Protein AF-A0A0F0HGT9-F1 (afdb_monomer_lite)

Secondary structure (DSSP, 8-state):
-HHHHHHHHHHHHTHHHH-------SPPPPPSS-SS--HHHHHHHHHHHHHHHHHHHHHHS--S-------PPPP----PPPPPP--------------------

pLDDT: mean 76.99, std 17.68, range [42.53, 98.56]

Foldseek 3Di:
DVVVVVVQVVCCVCCVVVVDHDDDPDDDDDPPDDPDDDPVVVVVVVVVVVVVVVVVVVVPPDDPDPPPPPDDDDDDDDDDDDDDDDDDDDDDDDDPDDDDDDDDD

Sequence (105 aa):
DAVAKSLVAFANTSSKETGVRLVPLAAAAEPEGPSSPSVQLDTAVGAAAGVLVGALGMMTRRRPGTTVTAGAPVPPGPRTDPDPAPESAPAARSSEEPRKAGVRA

Structure (mmCIF, N/CA/C/O backbone):
data_AF-A0A0F0HGT9-F1
#
_entry.id   AF-A0A0F0HGT9-F1
#
loop_
_atom_site.group_PDB
_atom_site.id
_atom_site.type_symbol
_atom_site.label_atom_id
_atom_site.label_alt_id
_atom_site.label_comp_id
_atom_site.label_asym_id
_atom_site.label_entity_id
_atom_site.label_seq_id
_atom_site.pdbx_PDB_ins_code
_atom_site.Cartn_x
_atom_site.Cartn_y
_atom_site.Cartn_z
_atom_site.occupancy
_atom_site.B_iso_or_equiv
_atom_site.auth_seq_id
_atom_site.auth_comp_id
_atom_site.auth_asym_id
_atom_site.auth_atom_id
_atom_site.pdbx_PDB_model_num
ATOM 1 N N . ASP A 1 1 ? -10.611 -3.022 12.347 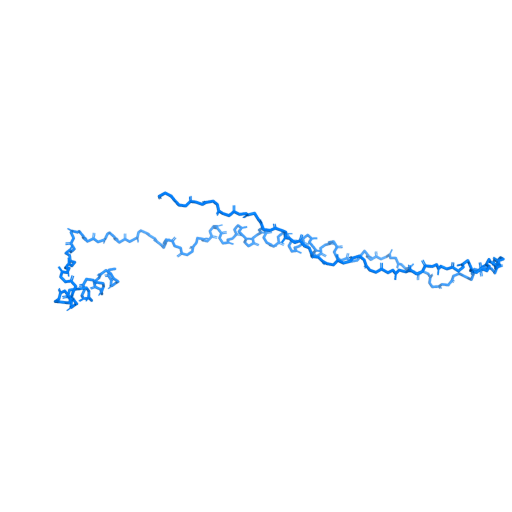1.00 76.12 1 ASP A N 1
ATOM 2 C CA . ASP A 1 1 ? -11.334 -2.742 13.610 1.00 76.12 1 ASP A CA 1
ATOM 3 C C . ASP A 1 1 ? -10.452 -2.692 14.875 1.00 76.12 1 ASP A C 1
ATOM 5 O O . ASP A 1 1 ? -10.713 -1.892 15.764 1.00 76.12 1 ASP A O 1
ATOM 9 N N . ALA A 1 2 ? -9.368 -3.475 14.978 1.00 84.81 2 ALA A N 1
ATOM 10 C CA . ALA A 1 2 ? -8.497 -3.459 16.168 1.00 84.81 2 ALA A CA 1
ATOM 11 C C . ALA A 1 2 ? -7.951 -2.061 16.543 1.00 84.81 2 ALA A C 1
ATOM 13 O O . ALA A 1 2 ? -7.951 -1.702 17.717 1.00 84.81 2 ALA A O 1
ATOM 14 N N . VAL A 1 3 ? -7.550 -1.258 15.549 1.00 88.31 3 VAL A N 1
ATOM 15 C CA . VAL A 1 3 ? -7.050 0.115 15.759 1.00 88.31 3 VAL A CA 1
ATOM 16 C C . VAL A 1 3 ? -8.140 1.046 16.299 1.00 88.31 3 VAL A C 1
ATOM 18 O O . VAL A 1 3 ? -7.901 1.813 17.224 1.00 88.31 3 VAL A O 1
ATOM 21 N N . ALA A 1 4 ? -9.362 0.969 15.765 1.00 89.44 4 ALA A N 1
ATOM 22 C CA . ALA A 1 4 ? -10.469 1.787 16.258 1.00 89.44 4 ALA A CA 1
ATOM 23 C C . ALA A 1 4 ? -10.791 1.442 17.722 1.00 89.44 4 ALA A C 1
ATOM 25 O O . ALA A 1 4 ? -10.924 2.330 18.563 1.00 89.44 4 ALA A O 1
ATOM 26 N N . LYS A 1 5 ? -10.828 0.145 18.050 1.00 89.69 5 LYS A N 1
ATOM 27 C CA . LYS A 1 5 ? -11.043 -0.349 19.417 1.00 89.69 5 LYS A CA 1
ATOM 28 C C . LYS A 1 5 ? -9.940 0.082 20.384 1.00 89.69 5 LYS A C 1
ATOM 30 O O . LYS A 1 5 ? -10.255 0.484 21.502 1.00 89.69 5 LYS A O 1
ATOM 35 N N . SER A 1 6 ? -8.672 0.030 19.971 1.00 93.25 6 SER A N 1
ATOM 36 C CA . SER A 1 6 ? -7.557 0.445 20.828 1.00 93.25 6 SER A CA 1
ATOM 37 C C . SER A 1 6 ? -7.575 1.948 21.107 1.00 93.25 6 SER A C 1
ATOM 39 O O . SER A 1 6 ? -7.368 2.346 22.252 1.00 93.25 6 SER A O 1
ATOM 41 N N . LEU A 1 7 ? -7.911 2.778 20.113 1.00 93.06 7 LEU A N 1
ATOM 42 C CA . LEU A 1 7 ? -8.065 4.225 20.296 1.00 93.06 7 LEU A CA 1
ATOM 43 C C . LEU A 1 7 ? -9.207 4.565 21.260 1.00 93.06 7 LEU A C 1
ATOM 45 O O . LEU A 1 7 ? -9.025 5.372 22.170 1.00 93.06 7 LEU A O 1
ATOM 49 N N . VAL A 1 8 ? -10.367 3.917 21.107 1.00 93.69 8 VAL A N 1
ATOM 50 C CA . VAL A 1 8 ? -11.513 4.105 22.012 1.00 93.69 8 VAL A CA 1
ATOM 51 C C . VAL A 1 8 ? -11.162 3.679 23.440 1.00 93.69 8 VAL A C 1
ATOM 53 O O . VAL A 1 8 ? -11.463 4.407 24.386 1.00 93.69 8 VAL A O 1
ATOM 56 N N . ALA A 1 9 ? -10.496 2.535 23.616 1.00 94.88 9 ALA A N 1
ATOM 57 C CA . ALA A 1 9 ? -10.081 2.048 24.931 1.00 94.88 9 ALA A CA 1
ATOM 58 C C . ALA A 1 9 ? -9.058 2.978 25.604 1.00 94.88 9 ALA A C 1
ATOM 60 O O . ALA A 1 9 ? -9.193 3.296 26.789 1.00 94.88 9 ALA A O 1
ATOM 61 N N . PHE A 1 10 ? -8.068 3.450 24.842 1.00 94.38 10 PHE A N 1
ATOM 62 C CA . PHE A 1 10 ? -7.048 4.372 25.330 1.00 94.38 10 PHE A CA 1
ATOM 63 C C . PHE A 1 10 ? -7.661 5.710 25.759 1.00 94.38 10 PHE A C 1
ATOM 65 O O . PHE A 1 10 ? -7.496 6.129 26.905 1.00 94.38 10 PHE A O 1
ATOM 72 N N . ALA A 1 11 ? -8.444 6.343 24.881 1.00 93.75 11 ALA A N 1
ATOM 73 C CA . ALA A 1 11 ? -9.061 7.632 25.174 1.00 93.75 11 ALA A CA 1
ATOM 74 C C . ALA A 1 11 ? -10.017 7.553 26.373 1.00 93.75 11 ALA A C 1
ATOM 76 O O . ALA A 1 11 ? -10.007 8.419 27.244 1.00 93.75 11 ALA A O 1
ATOM 77 N N . ASN A 1 12 ? -10.805 6.479 26.472 1.00 94.94 12 ASN A N 1
ATOM 78 C CA . ASN A 1 12 ? -11.750 6.323 27.574 1.00 94.94 12 ASN A CA 1
ATOM 79 C C . ASN A 1 12 ? -11.055 6.022 28.910 1.00 94.94 12 ASN A C 1
ATOM 81 O O . ASN A 1 12 ? -11.578 6.415 29.953 1.00 94.94 12 ASN A O 1
ATOM 85 N N . THR A 1 13 ? -9.867 5.410 28.894 1.00 96.88 13 THR A N 1
ATOM 86 C CA . THR A 1 13 ? -9.024 5.253 30.092 1.00 96.88 13 THR A CA 1
ATOM 87 C C . THR A 1 13 ? -8.524 6.607 30.612 1.00 96.88 13 THR A C 1
ATOM 89 O O . THR A 1 13 ? -8.612 6.859 31.811 1.00 96.88 13 THR A O 1
ATOM 92 N N . SER A 1 14 ? -8.098 7.512 29.721 1.00 94.38 14 SER A N 1
ATOM 93 C CA . SER A 1 14 ? -7.613 8.865 30.075 1.00 94.38 14 SER A CA 1
ATOM 94 C C . SER A 1 14 ? -8.735 9.919 30.195 1.00 94.38 14 SER A C 1
ATOM 96 O O . SER A 1 14 ? -8.499 11.111 30.405 1.00 94.38 14 SER A O 1
ATOM 98 N N . SER A 1 15 ? -10.003 9.507 30.117 1.00 94.06 15 SER A N 1
ATOM 99 C CA . SER A 1 15 ? -11.149 10.430 30.180 1.00 94.06 15 SER A CA 1
ATOM 100 C C . SER A 1 15 ? -11.244 11.217 31.496 1.00 94.06 15 SER A C 1
ATOM 102 O O . SER A 1 15 ? -11.789 12.318 31.511 1.00 94.06 15 SER A O 1
ATOM 104 N N . LYS A 1 16 ? -10.673 10.698 32.593 1.00 94.88 16 LYS A N 1
ATOM 105 C CA . LYS A 1 16 ? -10.615 11.392 33.893 1.00 94.88 16 LYS A CA 1
ATOM 106 C C . LYS A 1 16 ? -9.668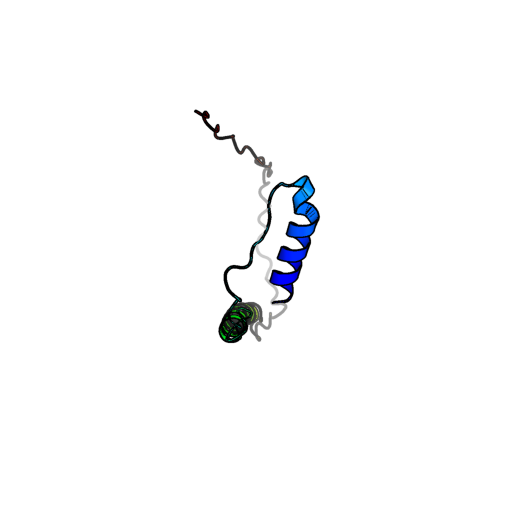 12.593 33.894 1.00 94.88 16 LYS A C 1
ATOM 108 O O . LYS A 1 16 ? -9.903 13.543 34.629 1.00 94.88 16 LYS A O 1
ATOM 113 N N . GLU A 1 17 ? -8.608 12.530 33.096 1.00 95.12 17 GLU A N 1
ATOM 114 C CA . GLU A 1 17 ? -7.582 13.574 32.997 1.00 95.12 17 GLU A CA 1
ATOM 115 C C . GLU A 1 17 ? -7.946 14.593 31.915 1.00 95.12 17 GLU A C 1
ATOM 117 O O . GLU A 1 17 ? -7.713 15.787 32.074 1.00 95.12 17 GLU A O 1
ATOM 122 N N . THR A 1 18 ? -8.539 14.121 30.815 1.00 94.19 18 THR A N 1
ATOM 123 C CA . THR A 1 18 ? -8.837 14.941 29.630 1.00 94.19 18 THR A CA 1
ATOM 124 C C . THR A 1 18 ? -10.255 15.508 29.605 1.00 94.19 18 THR A C 1
ATOM 126 O O . THR A 1 18 ? -10.511 16.469 28.886 1.00 94.19 18 THR A O 1
ATOM 129 N N . GLY A 1 19 ? -11.200 14.913 30.341 1.00 94.12 19 GLY A N 1
ATOM 130 C CA . GLY A 1 19 ? -12.620 15.273 30.285 1.00 94.12 19 GLY A CA 1
ATOM 131 C C . GLY A 1 19 ? -13.329 14.871 28.983 1.00 94.12 19 GLY A C 1
ATOM 132 O O . GLY A 1 19 ? -14.484 15.242 28.784 1.00 94.12 19 GLY A O 1
ATOM 133 N N . VAL A 1 20 ? -12.671 14.115 28.095 1.00 93.94 20 VAL A N 1
ATOM 134 C CA . VAL A 1 20 ? -13.203 13.713 26.781 1.00 93.94 20 VAL A CA 1
ATOM 135 C C . VAL A 1 20 ? -13.432 12.201 26.731 1.00 93.94 20 VAL A C 1
ATOM 137 O O . VAL A 1 20 ? -12.672 11.422 27.303 1.00 93.94 20 VAL A O 1
ATOM 140 N N . ARG A 1 21 ? -14.486 11.766 26.026 1.00 93.06 21 ARG A N 1
ATOM 141 C CA . ARG A 1 21 ? -14.840 10.350 25.853 1.00 93.06 21 ARG A CA 1
ATOM 142 C C . ARG A 1 21 ? -15.134 10.042 24.387 1.00 93.06 21 ARG A C 1
ATOM 144 O O . ARG A 1 21 ? -15.858 10.790 23.735 1.00 93.06 21 ARG A O 1
ATOM 151 N N . LEU A 1 22 ? -14.607 8.930 23.878 1.00 92.94 22 LEU A N 1
ATOM 152 C CA . LEU A 1 22 ? -14.904 8.448 22.531 1.00 92.94 22 LEU A CA 1
ATOM 153 C C . LEU A 1 22 ? -16.100 7.495 22.568 1.00 92.94 22 LEU A C 1
ATOM 155 O O . LEU A 1 22 ? -16.102 6.504 23.307 1.00 92.94 22 LEU A O 1
ATOM 159 N N . VAL A 1 23 ? -17.106 7.799 21.748 1.00 91.62 23 VAL A N 1
ATOM 160 C CA . VAL A 1 23 ? -18.310 6.984 21.557 1.00 91.62 23 VAL A CA 1
ATOM 161 C C . VAL A 1 23 ? -18.358 6.540 20.092 1.00 91.62 23 VAL A C 1
ATOM 163 O O . VAL A 1 23 ? -18.479 7.396 19.215 1.00 91.62 23 VAL A O 1
ATOM 166 N N . PRO A 1 24 ? -18.236 5.234 19.793 1.00 86.75 24 PRO A N 1
ATOM 167 C CA . PRO A 1 24 ? -18.381 4.745 18.428 1.00 86.75 24 PRO A CA 1
ATOM 168 C C . PRO A 1 24 ? -19.837 4.905 17.976 1.00 86.75 24 PRO A C 1
ATOM 170 O O . PRO A 1 24 ? -20.747 4.392 18.622 1.00 86.75 24 PRO A O 1
ATOM 173 N N . LEU A 1 25 ? -20.049 5.632 16.876 1.00 87.00 25 LEU A N 1
ATOM 174 C CA . LEU A 1 25 ? -21.384 5.885 16.318 1.00 87.00 25 LEU A CA 1
ATOM 175 C C . LEU A 1 25 ? -21.825 4.784 15.349 1.00 87.00 25 LEU A C 1
ATOM 177 O O . LEU A 1 25 ? -22.981 4.378 15.351 1.00 87.00 25 LEU A O 1
ATOM 181 N N . ALA A 1 26 ? -20.894 4.295 14.533 1.00 84.25 26 ALA A N 1
ATOM 182 C CA . ALA A 1 26 ? -21.124 3.230 13.572 1.00 84.25 26 ALA A CA 1
ATOM 183 C C . ALA A 1 26 ? -19.874 2.356 13.465 1.00 84.25 26 ALA A C 1
ATOM 185 O O . ALA A 1 26 ? -18.750 2.832 13.652 1.00 84.25 26 ALA A O 1
ATOM 186 N N . ALA A 1 27 ? -20.077 1.075 13.163 1.00 80.81 27 ALA A N 1
ATOM 187 C CA . ALA A 1 27 ? -18.975 0.186 12.834 1.00 80.81 27 ALA A CA 1
ATOM 188 C C . ALA A 1 27 ? -18.335 0.637 11.515 1.00 80.81 27 ALA A C 1
ATOM 190 O O . ALA A 1 27 ? -19.037 0.992 10.566 1.00 80.81 27 ALA A O 1
ATOM 191 N N . ALA A 1 28 ? -17.004 0.623 11.460 1.00 78.69 28 ALA A N 1
ATOM 192 C CA . ALA A 1 28 ? -16.302 0.837 10.205 1.00 78.69 28 ALA A CA 1
ATOM 193 C C . ALA A 1 28 ? -16.629 -0.323 9.255 1.00 78.69 28 ALA A C 1
ATOM 195 O O . ALA A 1 28 ? -16.512 -1.485 9.651 1.00 78.69 28 ALA A O 1
ATOM 196 N N . ALA A 1 29 ? -17.032 -0.001 8.025 1.00 83.62 29 ALA A N 1
ATOM 197 C CA . ALA A 1 29 ? -17.175 -1.002 6.978 1.00 83.62 29 ALA A CA 1
ATOM 198 C C . ALA A 1 29 ? -15.827 -1.692 6.735 1.00 83.62 29 ALA A C 1
ATOM 200 O O . ALA A 1 29 ? -14.763 -1.076 6.875 1.00 83.62 29 ALA A O 1
ATOM 201 N N . GLU A 1 30 ? -15.877 -2.977 6.402 1.00 81.44 30 GLU A N 1
ATOM 202 C CA . GLU A 1 30 ? -14.672 -3.712 6.050 1.00 81.44 30 GLU A CA 1
ATOM 203 C C . GLU A 1 30 ? -14.127 -3.162 4.721 1.00 81.44 30 GLU A C 1
ATOM 205 O O . GLU A 1 30 ? -14.911 -2.873 3.814 1.00 81.44 30 GLU A O 1
ATOM 210 N N . PRO A 1 31 ? -12.811 -2.914 4.604 1.00 79.69 31 PRO A N 1
ATOM 211 C CA . PRO A 1 31 ? -12.261 -2.395 3.366 1.00 79.69 31 PRO A CA 1
ATOM 212 C C . PRO A 1 31 ? -12.367 -3.466 2.277 1.00 79.69 31 PRO A C 1
ATOM 214 O O . PRO A 1 31 ? -11.818 -4.554 2.417 1.00 79.69 31 PRO A O 1
ATOM 217 N N . GLU A 1 32 ? -13.016 -3.120 1.167 1.00 84.50 32 GLU A N 1
ATOM 218 C CA . GLU A 1 32 ? -13.174 -3.982 -0.020 1.00 84.50 32 GLU A CA 1
ATOM 219 C C . GLU A 1 32 ? -11.829 -4.397 -0.653 1.00 84.50 32 GLU A C 1
ATOM 221 O O . GLU A 1 32 ? -11.746 -5.327 -1.451 1.00 84.50 32 GLU A O 1
ATOM 226 N N . GLY A 1 33 ? -10.746 -3.707 -0.296 1.00 83.19 33 GLY A N 1
ATOM 227 C CA . GLY A 1 33 ? -9.397 -4.041 -0.710 1.00 83.19 33 GLY A CA 1
ATOM 228 C C . GLY A 1 33 ? -8.350 -3.191 0.006 1.00 83.19 33 GLY A C 1
ATOM 229 O O . GLY A 1 33 ? -8.683 -2.251 0.736 1.00 83.19 33 GLY A O 1
ATOM 230 N N . PRO A 1 34 ? -7.063 -3.504 -0.192 1.00 80.19 34 PRO A N 1
ATOM 231 C CA . PRO A 1 34 ? -5.983 -2.702 0.355 1.00 80.19 34 PRO A CA 1
ATOM 232 C C . PRO A 1 34 ? -6.045 -1.279 -0.208 1.00 80.19 34 PRO A C 1
ATOM 234 O O . PRO A 1 34 ? -6.074 -1.071 -1.418 1.00 80.19 34 PRO A O 1
ATOM 237 N N . SER A 1 35 ? -6.022 -0.280 0.675 1.00 83.50 35 SER A N 1
ATOM 238 C CA . SER A 1 35 ? -5.915 1.128 0.270 1.00 83.50 35 SER A CA 1
ATOM 239 C C . SER A 1 35 ? -4.526 1.481 -0.286 1.00 83.50 35 SER A C 1
ATOM 241 O O . SER A 1 35 ? -4.360 2.539 -0.888 1.00 83.50 35 SER A O 1
ATOM 243 N N . SER A 1 36 ? -3.533 0.608 -0.084 1.00 82.19 36 SER A N 1
ATOM 244 C CA . SER A 1 36 ? -2.168 0.697 -0.613 1.00 82.19 36 SER A CA 1
ATOM 245 C C . SER A 1 36 ? -1.387 -0.606 -0.347 1.00 82.19 36 SER A C 1
ATOM 247 O O . SER A 1 36 ? -1.766 -1.359 0.557 1.00 82.19 36 SER A O 1
ATOM 249 N N . PRO A 1 37 ? -0.275 -0.868 -1.065 1.00 79.44 37 PRO A N 1
ATOM 250 C CA . PRO A 1 37 ? 0.179 -0.224 -2.305 1.00 79.44 37 PRO A CA 1
ATOM 251 C C . PRO A 1 37 ? -0.595 -0.717 -3.547 1.00 79.44 37 PRO A C 1
ATOM 253 O O . PRO A 1 37 ? -1.255 -1.754 -3.511 1.00 79.44 37 PRO A O 1
ATOM 256 N N . SER A 1 38 ? -0.555 0.052 -4.644 1.00 88.62 38 SER A N 1
ATOM 257 C CA . SER A 1 38 ? -1.258 -0.281 -5.894 1.00 88.62 38 SER A CA 1
ATOM 258 C C . SER A 1 38 ? -0.290 -0.854 -6.919 1.00 88.62 38 SER A C 1
ATOM 260 O O . SER A 1 38 ? 0.554 -0.133 -7.448 1.00 88.62 38 SER A O 1
ATOM 262 N N . VAL A 1 39 ? -0.486 -2.126 -7.276 1.00 91.75 39 VAL A N 1
ATOM 263 C CA . VAL A 1 39 ? 0.351 -2.850 -8.251 1.00 91.75 39 VAL A CA 1
ATOM 264 C C . VAL A 1 39 ? 0.469 -2.092 -9.577 1.00 91.75 39 VAL A C 1
ATOM 266 O O . VAL A 1 39 ? 1.538 -2.054 -10.181 1.00 91.75 39 VAL A O 1
ATOM 269 N N . GLN A 1 40 ? -0.609 -1.450 -10.032 1.00 92.69 40 GLN A N 1
ATOM 270 C CA . GLN A 1 40 ? -0.590 -0.671 -11.273 1.00 92.69 40 GLN A CA 1
ATOM 271 C C . GLN A 1 40 ? 0.292 0.580 -11.159 1.00 92.69 40 GLN A C 1
ATOM 273 O O . GLN A 1 40 ? 1.030 0.896 -12.089 1.00 92.69 40 GLN A O 1
ATOM 278 N N . LEU A 1 41 ? 0.248 1.278 -10.021 1.00 92.88 41 LEU A N 1
ATOM 279 C CA . LEU A 1 41 ? 1.091 2.455 -9.802 1.00 92.88 41 LEU A CA 1
ATOM 280 C C . LEU A 1 41 ? 2.557 2.056 -9.631 1.00 92.88 41 LEU A C 1
ATOM 282 O O . LEU A 1 41 ? 3.426 2.653 -10.263 1.00 92.88 41 LEU A O 1
ATOM 286 N N . ASP A 1 42 ? 2.829 1.015 -8.848 1.00 94.50 42 ASP A N 1
ATOM 287 C CA . ASP A 1 42 ? 4.192 0.547 -8.591 1.00 94.50 42 ASP A CA 1
ATOM 288 C C . ASP A 1 42 ? 4.875 0.084 -9.884 1.00 94.50 42 ASP A C 1
ATOM 290 O O . ASP A 1 42 ? 6.032 0.417 -10.148 1.00 94.50 42 ASP A O 1
ATOM 294 N N . THR A 1 43 ? 4.140 -0.633 -10.739 1.00 96.75 43 THR A N 1
ATOM 295 C CA . THR A 1 43 ? 4.645 -1.076 -12.047 1.00 96.75 43 THR A CA 1
ATOM 296 C C . THR A 1 43 ? 4.863 0.086 -13.008 1.00 96.75 43 THR A C 1
ATOM 298 O O . THR A 1 43 ? 5.895 0.118 -13.677 1.00 96.75 43 THR A O 1
ATOM 301 N N . ALA A 1 44 ? 3.957 1.068 -13.056 1.00 96.62 44 ALA A N 1
ATOM 302 C CA . ALA A 1 44 ? 4.129 2.258 -13.889 1.00 96.62 44 ALA A CA 1
ATOM 303 C C . ALA A 1 44 ? 5.369 3.070 -13.479 1.00 96.62 44 ALA A C 1
ATOM 305 O O . ALA A 1 44 ? 6.171 3.456 -14.333 1.00 96.62 44 ALA A O 1
ATOM 306 N N . VAL A 1 45 ? 5.570 3.280 -12.173 1.00 97.19 45 VAL A N 1
ATOM 307 C CA . VAL A 1 45 ?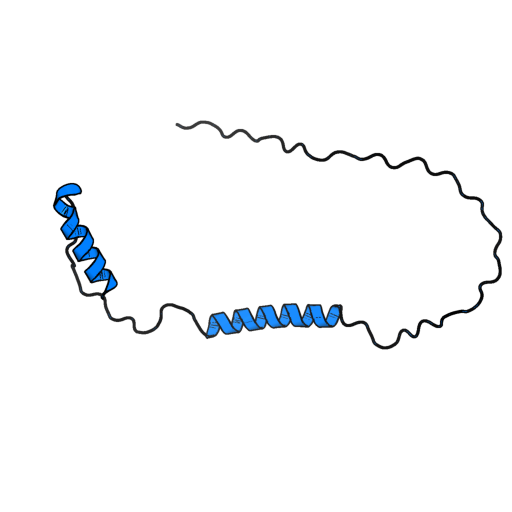 6.744 3.985 -11.637 1.00 97.19 45 VAL A CA 1
ATOM 308 C C . VAL A 1 45 ? 8.023 3.199 -11.917 1.00 97.19 45 VAL A C 1
ATOM 310 O O . VAL A 1 45 ? 8.999 3.767 -12.408 1.00 97.19 45 VAL A O 1
ATOM 313 N N . GLY A 1 46 ? 8.011 1.887 -11.672 1.00 97.31 46 GLY A N 1
ATOM 314 C CA . GLY A 1 46 ? 9.141 1.009 -11.967 1.00 97.31 46 GLY A CA 1
ATOM 315 C C . GLY A 1 46 ? 9.518 1.015 -13.450 1.00 97.31 46 GLY A C 1
ATOM 316 O O . GLY A 1 46 ? 10.697 1.122 -13.783 1.00 97.31 46 GLY A O 1
ATOM 317 N N . ALA A 1 47 ? 8.532 0.976 -14.349 1.00 98.25 47 ALA A N 1
ATOM 318 C CA . ALA A 1 47 ? 8.756 1.045 -15.790 1.00 98.25 47 ALA A CA 1
ATOM 319 C C . ALA A 1 47 ? 9.368 2.389 -16.209 1.00 98.25 47 ALA A C 1
ATOM 321 O O . ALA A 1 47 ? 10.359 2.408 -16.938 1.00 98.25 47 ALA A O 1
ATOM 322 N N . ALA A 1 48 ? 8.828 3.509 -15.717 1.00 97.31 48 ALA A N 1
ATOM 323 C CA . ALA A 1 48 ? 9.361 4.839 -16.008 1.00 97.31 48 ALA A CA 1
ATOM 324 C C . ALA A 1 48 ? 10.812 4.994 -15.518 1.00 97.31 48 ALA A C 1
ATOM 326 O O . ALA A 1 48 ? 11.681 5.443 -16.270 1.00 97.31 48 ALA A O 1
ATOM 327 N N . ALA A 1 49 ? 11.094 4.554 -14.287 1.00 98.56 49 ALA A N 1
ATOM 328 C CA . ALA A 1 49 ? 12.446 4.535 -13.736 1.00 98.56 49 ALA A CA 1
ATOM 329 C C . ALA A 1 49 ? 13.381 3.630 -14.558 1.00 98.56 49 ALA A C 1
ATOM 331 O O . ALA A 1 49 ? 14.506 4.018 -14.871 1.00 98.56 49 ALA A O 1
ATOM 332 N N . GLY A 1 50 ? 12.903 2.454 -14.970 1.00 98.25 50 GLY A N 1
ATOM 333 C CA . GLY A 1 50 ? 13.647 1.517 -15.808 1.00 98.25 50 GLY A CA 1
ATOM 334 C C . GLY A 1 50 ? 14.004 2.091 -17.179 1.00 98.25 50 GLY A C 1
ATOM 335 O O . GLY A 1 50 ? 15.147 1.959 -17.610 1.00 98.25 50 GLY A O 1
ATOM 336 N N . VAL A 1 51 ? 13.072 2.779 -17.847 1.00 98.25 51 VAL A N 1
ATOM 337 C CA . VAL A 1 51 ? 13.333 3.456 -19.130 1.00 98.25 51 VAL A CA 1
ATOM 338 C C . VAL A 1 51 ? 14.387 4.545 -18.965 1.00 98.25 51 VAL A C 1
ATOM 340 O O . VAL A 1 51 ? 15.310 4.616 -19.774 1.00 98.25 51 VAL A O 1
ATOM 343 N N . LEU A 1 52 ? 14.293 5.358 -17.910 1.00 97.94 52 LEU A N 1
ATOM 344 C CA . LEU A 1 52 ? 15.273 6.409 -17.637 1.00 97.94 52 LEU A CA 1
ATOM 345 C C . LEU A 1 52 ? 16.679 5.828 -17.429 1.00 97.94 52 LEU A C 1
ATOM 347 O O . LEU A 1 52 ? 17.635 6.262 -18.075 1.00 97.94 52 LEU A O 1
ATOM 351 N N . VAL A 1 53 ? 16.801 4.816 -16.567 1.00 97.81 53 VAL A N 1
ATOM 352 C CA . VAL A 1 53 ? 18.079 4.140 -16.295 1.00 97.81 53 VAL A CA 1
ATOM 353 C C . VAL A 1 53 ? 18.601 3.425 -17.545 1.00 97.81 53 VAL A C 1
ATOM 355 O O . VAL A 1 53 ? 19.793 3.492 -17.842 1.00 97.81 53 VAL A O 1
ATOM 358 N N . GLY A 1 54 ? 17.724 2.791 -18.323 1.00 96.75 54 GLY A N 1
ATOM 359 C CA . GLY A 1 54 ? 18.078 2.127 -19.577 1.00 96.75 54 GLY A CA 1
ATOM 360 C C . GLY A 1 54 ? 18.590 3.100 -20.640 1.00 96.75 54 GLY A C 1
ATOM 361 O O . GLY A 1 54 ? 19.618 2.842 -21.269 1.00 96.75 54 GLY A O 1
ATOM 362 N N . ALA A 1 55 ? 17.929 4.249 -20.801 1.00 96.50 55 ALA A N 1
ATOM 363 C CA . ALA A 1 55 ? 18.360 5.310 -21.706 1.00 96.50 55 ALA A CA 1
ATOM 364 C C . ALA A 1 55 ? 19.728 5.871 -21.293 1.00 96.50 55 ALA A C 1
ATOM 366 O O . ALA A 1 55 ? 20.618 6.013 -22.134 1.00 96.50 55 ALA A O 1
ATOM 367 N N . LEU A 1 56 ? 19.934 6.111 -19.995 1.00 95.44 56 LEU A N 1
ATOM 368 C CA . LEU A 1 56 ? 21.225 6.541 -19.460 1.00 95.44 56 LEU A CA 1
ATOM 369 C C . LEU A 1 56 ? 22.328 5.496 -19.709 1.00 95.44 56 LEU A C 1
ATOM 371 O O . LEU A 1 56 ? 23.436 5.836 -20.134 1.00 95.44 56 LEU A O 1
ATOM 375 N N . GLY A 1 57 ? 22.023 4.214 -19.509 1.00 95.62 57 GLY A N 1
ATOM 376 C CA . GLY A 1 57 ? 22.926 3.110 -19.829 1.00 95.62 57 GLY A CA 1
ATOM 377 C C . GLY A 1 57 ? 23.324 3.092 -21.308 1.00 95.62 57 GLY A C 1
ATOM 378 O O . GLY A 1 57 ? 24.497 2.926 -21.630 1.00 95.62 57 GLY A O 1
ATOM 379 N N . MET A 1 58 ? 22.381 3.342 -22.220 1.00 93.12 58 MET A N 1
ATOM 380 C CA . MET A 1 58 ? 22.669 3.417 -23.658 1.00 93.12 58 MET A CA 1
ATOM 381 C C . MET A 1 58 ? 23.535 4.621 -24.036 1.00 93.12 58 MET A C 1
ATOM 383 O O . MET A 1 58 ? 24.429 4.471 -24.865 1.00 93.12 58 MET A O 1
ATOM 387 N N . MET A 1 59 ? 23.334 5.786 -23.412 1.00 91.31 59 MET A N 1
ATOM 388 C CA . MET A 1 59 ? 24.182 6.962 -23.658 1.00 91.31 59 MET A CA 1
ATOM 389 C C . MET A 1 59 ? 25.624 6.759 -23.176 1.00 91.31 59 MET A C 1
ATOM 391 O O . MET A 1 59 ? 26.564 7.253 -23.793 1.00 91.31 59 MET A O 1
ATOM 395 N N . THR A 1 60 ? 25.810 6.033 -22.072 1.00 88.50 60 THR A N 1
ATOM 396 C CA . THR A 1 60 ? 27.134 5.806 -21.464 1.00 88.50 60 THR A CA 1
ATOM 397 C C . THR A 1 60 ? 27.875 4.605 -22.050 1.00 88.50 60 THR A C 1
ATOM 399 O O . THR A 1 60 ? 29.099 4.503 -21.917 1.00 88.50 60 THR A O 1
ATOM 402 N N . ARG A 1 61 ? 27.172 3.704 -22.747 1.00 84.44 61 ARG A N 1
ATOM 403 C CA . ARG A 1 61 ? 27.761 2.555 -23.439 1.00 84.44 61 ARG A CA 1
ATOM 404 C C . ARG A 1 61 ? 28.548 3.042 -24.658 1.00 84.44 61 ARG A C 1
ATOM 406 O O . ARG A 1 61 ? 28.020 3.137 -25.762 1.00 84.44 61 ARG A O 1
ATOM 413 N N . ARG A 1 62 ? 29.826 3.375 -24.441 1.00 72.38 62 ARG A N 1
ATOM 414 C CA . ARG A 1 62 ? 30.798 3.760 -25.481 1.00 72.38 62 ARG A CA 1
ATOM 415 C C . ARG A 1 62 ? 30.618 2.922 -26.753 1.00 72.38 62 ARG A C 1
ATOM 417 O O . ARG A 1 62 ? 30.546 1.694 -26.696 1.00 72.38 62 ARG A O 1
ATOM 424 N N . ARG A 1 63 ? 30.588 3.607 -27.898 1.00 68.94 63 ARG A N 1
ATOM 425 C CA . ARG A 1 63 ? 30.480 3.006 -29.232 1.00 68.94 63 ARG A CA 1
ATOM 426 C C . ARG A 1 63 ? 31.661 2.046 -29.472 1.00 68.94 63 ARG A C 1
ATOM 428 O O . ARG A 1 63 ? 32.804 2.484 -29.327 1.00 68.94 63 ARG A O 1
ATOM 435 N N . PRO A 1 64 ? 31.440 0.769 -29.836 1.00 64.56 64 PRO A N 1
ATOM 436 C CA . PRO A 1 64 ? 32.531 -0.107 -30.246 1.00 64.56 64 PRO A CA 1
ATOM 437 C C . PRO A 1 64 ? 33.063 0.398 -31.589 1.00 64.56 64 PRO A C 1
ATOM 439 O O . PRO A 1 64 ? 32.300 0.500 -32.548 1.00 64.56 64 PRO A O 1
ATOM 442 N N . GLY A 1 65 ? 34.353 0.728 -31.645 1.00 64.62 65 GLY A N 1
ATOM 443 C CA . GLY A 1 65 ? 35.026 1.104 -32.889 1.00 64.62 65 GLY A CA 1
ATOM 444 C C . GLY A 1 65 ? 35.415 2.575 -33.005 1.00 64.62 65 GLY A C 1
ATOM 445 O O . GLY A 1 65 ? 35.149 3.198 -34.024 1.00 64.62 65 GLY A O 1
ATOM 446 N N . THR A 1 66 ? 36.120 3.112 -32.012 1.00 57.62 66 THR A N 1
ATOM 447 C CA . THR A 1 66 ? 37.223 4.025 -32.332 1.00 57.62 66 THR A CA 1
ATOM 448 C C . THR A 1 66 ? 38.491 3.302 -31.931 1.00 57.62 66 THR A C 1
ATOM 450 O O . THR A 1 66 ? 38.955 3.407 -30.797 1.00 57.62 66 THR A O 1
ATOM 453 N N . THR A 1 67 ? 39.025 2.499 -32.848 1.00 57.50 67 THR A N 1
ATOM 454 C CA . THR A 1 67 ? 40.439 2.142 -32.818 1.00 57.50 67 THR A CA 1
ATOM 455 C C . THR A 1 67 ? 41.177 3.471 -32.899 1.00 57.50 67 THR A C 1
ATOM 457 O O . THR A 1 67 ? 41.278 4.076 -33.963 1.00 57.50 67 THR A O 1
ATOM 460 N N . VAL A 1 68 ? 41.594 4.005 -31.754 1.00 61.25 68 VAL A N 1
ATOM 461 C CA . VAL A 1 68 ? 42.560 5.096 -31.742 1.00 61.25 68 VAL A CA 1
ATOM 462 C C . VAL A 1 68 ? 43.830 4.464 -32.285 1.00 61.25 68 VAL A C 1
ATOM 464 O O . VAL A 1 68 ? 44.477 3.685 -31.588 1.00 61.25 68 VAL A O 1
ATOM 467 N N . THR A 1 69 ? 44.136 4.720 -33.557 1.00 53.44 69 THR A N 1
ATOM 468 C CA . THR A 1 69 ? 45.462 4.461 -34.112 1.00 53.44 69 THR A CA 1
ATOM 469 C C . THR A 1 69 ? 46.446 5.221 -33.237 1.00 53.44 69 THR A C 1
ATOM 471 O O . THR A 1 69 ? 46.575 6.441 -33.331 1.00 53.44 69 THR A O 1
ATOM 474 N N . ALA A 1 70 ? 47.089 4.504 -32.323 1.00 60.09 70 ALA A N 1
ATOM 475 C CA . ALA A 1 70 ? 48.224 5.016 -31.594 1.00 60.09 70 ALA A CA 1
ATOM 476 C C . ALA A 1 70 ? 49.351 5.239 -32.610 1.00 60.09 70 ALA A C 1
ATOM 478 O O . ALA A 1 70 ? 49.883 4.284 -33.168 1.00 60.09 70 ALA A O 1
ATOM 479 N N . GLY A 1 71 ? 49.684 6.508 -32.846 1.00 56.75 71 GLY A N 1
ATOM 480 C CA . GLY A 1 71 ? 50.935 6.926 -33.473 1.00 56.75 71 GLY A CA 1
ATOM 481 C C . GLY A 1 71 ? 50.917 7.031 -34.997 1.00 56.75 71 GLY A C 1
ATOM 482 O O . GLY A 1 71 ? 51.330 6.114 -35.696 1.00 56.75 71 GLY A O 1
ATOM 483 N N . ALA A 1 72 ? 50.587 8.217 -35.506 1.00 60.00 72 ALA A N 1
ATOM 484 C CA . ALA A 1 72 ? 51.302 8.759 -36.660 1.00 60.00 72 ALA A CA 1
ATOM 485 C C . ALA A 1 72 ? 52.253 9.852 -36.130 1.00 60.00 72 ALA A C 1
ATOM 487 O O . ALA A 1 72 ? 51.787 10.708 -35.370 1.00 60.00 72 ALA A O 1
ATOM 488 N N . PRO A 1 73 ? 53.563 9.841 -36.449 1.00 57.12 73 PRO A N 1
ATOM 489 C CA . PRO A 1 73 ? 54.476 10.878 -35.981 1.00 57.12 73 PRO A CA 1
ATOM 490 C C . PRO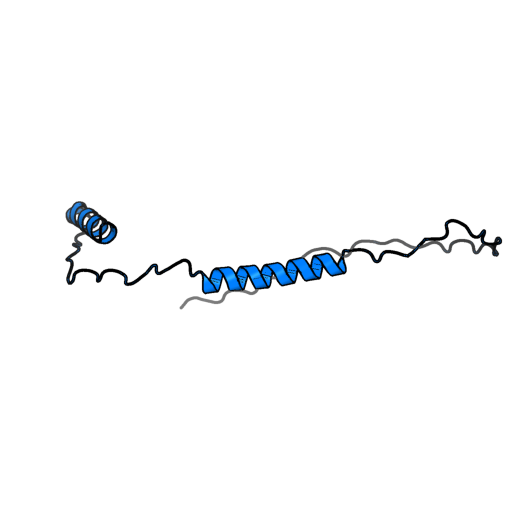 A 1 73 ? 54.113 12.213 -36.637 1.00 57.12 73 PRO A C 1
ATOM 492 O O . PRO A 1 73 ? 54.067 12.315 -37.862 1.00 57.12 73 PRO A O 1
ATOM 495 N N . VAL A 1 74 ? 53.862 13.237 -35.824 1.00 63.47 74 VAL A N 1
ATOM 496 C CA . VAL A 1 74 ? 53.706 14.619 -36.293 1.00 63.47 74 VAL A CA 1
ATOM 497 C C . VAL A 1 74 ? 55.107 15.179 -36.575 1.00 63.47 74 VAL A C 1
ATOM 499 O O . VAL A 1 74 ? 55.956 15.117 -35.682 1.00 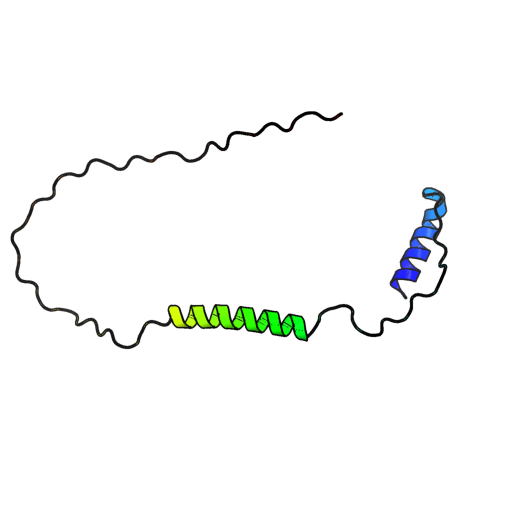63.47 74 VAL A O 1
ATOM 502 N N . PRO A 1 75 ? 55.398 15.704 -37.781 1.00 68.69 75 PRO A N 1
ATOM 503 C CA . PRO A 1 75 ? 56.662 16.387 -38.032 1.00 68.69 75 PRO A CA 1
ATOM 504 C C . PRO A 1 75 ? 56.748 17.658 -37.167 1.00 68.69 75 PRO A C 1
ATOM 506 O O . PRO A 1 75 ? 55.725 18.310 -36.945 1.00 68.69 75 PRO A O 1
ATOM 509 N N . PRO A 1 76 ? 57.935 18.030 -36.659 1.00 63.75 76 PRO A N 1
ATOM 510 C CA . PRO A 1 76 ? 58.071 19.181 -35.774 1.00 63.75 76 PRO A CA 1
ATOM 511 C C . PRO A 1 76 ? 57.698 20.474 -36.513 1.00 63.75 76 PRO A C 1
ATOM 513 O O . PRO A 1 76 ? 58.362 20.872 -37.468 1.00 63.75 76 PRO A O 1
ATOM 516 N N . GLY A 1 77 ? 56.619 21.120 -36.067 1.00 69.00 77 GLY A N 1
ATOM 517 C CA . GLY A 1 77 ? 56.247 22.473 -36.476 1.00 69.00 77 GLY A CA 1
ATOM 518 C C . GLY A 1 77 ? 57.039 23.538 -35.704 1.00 69.00 77 GLY A C 1
ATOM 519 O O . GLY A 1 77 ? 57.575 23.244 -34.630 1.00 69.00 77 GLY A O 1
ATOM 520 N N . PRO A 1 78 ? 57.140 24.771 -36.232 1.00 62.75 78 PRO A N 1
ATOM 521 C CA . PRO A 1 78 ? 57.882 25.850 -35.590 1.00 62.75 78 PRO A CA 1
ATOM 522 C C . PRO A 1 78 ? 57.310 26.181 -34.206 1.00 62.75 78 PRO A C 1
ATOM 524 O O . PRO A 1 78 ? 56.100 26.277 -34.009 1.00 62.75 78 PRO A O 1
ATOM 527 N N . ARG A 1 79 ? 58.221 26.333 -33.242 1.00 60.16 79 ARG A N 1
ATOM 528 C CA . ARG A 1 79 ? 57.940 26.601 -31.832 1.00 60.16 79 ARG A CA 1
ATOM 529 C C . ARG A 1 79 ? 57.467 28.048 -31.679 1.00 60.16 79 ARG A C 1
ATOM 531 O O . ARG A 1 79 ? 58.239 28.967 -31.929 1.00 60.16 79 ARG A O 1
ATOM 538 N N . THR A 1 80 ? 56.219 28.248 -31.276 1.00 62.53 80 THR A N 1
ATOM 539 C CA . THR A 1 80 ? 55.757 29.527 -30.725 1.00 62.53 80 THR A CA 1
ATOM 540 C C . THR A 1 80 ? 56.009 29.506 -29.224 1.00 62.53 80 THR A C 1
ATOM 542 O O . THR A 1 80 ? 55.499 28.623 -28.530 1.00 62.53 80 THR A O 1
ATOM 545 N N . ASP A 1 81 ? 56.830 30.431 -28.737 1.00 63.41 81 ASP A N 1
ATOM 546 C CA . ASP A 1 81 ? 57.069 30.607 -27.305 1.00 63.41 81 ASP A CA 1
ATOM 547 C C . ASP A 1 81 ? 55.771 31.009 -26.576 1.00 63.41 81 ASP A C 1
ATOM 549 O O . ASP A 1 81 ? 54.900 31.646 -27.176 1.00 63.41 81 ASP A O 1
ATOM 553 N N . PRO A 1 82 ? 55.595 30.611 -25.303 1.00 60.50 82 PRO A N 1
ATOM 554 C CA . PRO A 1 82 ? 54.385 30.915 -24.552 1.00 60.50 82 PRO A CA 1
ATOM 555 C C . PRO A 1 82 ? 54.322 32.397 -24.162 1.00 60.50 82 PRO A C 1
ATOM 557 O O . PRO A 1 82 ? 55.237 32.925 -23.530 1.00 60.50 82 PRO A O 1
ATOM 560 N N . ASP A 1 83 ? 53.201 33.035 -24.491 1.00 58.56 83 ASP A N 1
ATOM 561 C CA . ASP A 1 83 ? 52.791 34.324 -23.932 1.00 58.56 83 ASP A CA 1
ATOM 562 C C . ASP A 1 83 ? 52.448 34.136 -22.435 1.00 58.56 83 ASP A C 1
ATOM 564 O O . ASP A 1 83 ? 51.704 33.202 -22.098 1.00 58.56 83 ASP A O 1
ATOM 568 N N . PRO A 1 84 ? 53.012 34.926 -21.502 1.00 54.41 84 PRO A N 1
ATOM 569 C CA . PRO A 1 84 ? 52.753 34.756 -20.076 1.00 54.41 84 PRO A CA 1
ATOM 570 C C . PRO A 1 84 ? 51.313 35.139 -19.708 1.00 54.41 84 PRO A C 1
ATOM 572 O O . PRO A 1 84 ? 50.877 36.272 -19.894 1.00 54.41 84 PRO A O 1
ATOM 575 N N . ALA A 1 85 ? 50.586 34.194 -19.110 1.00 63.09 85 ALA A N 1
ATOM 576 C CA . ALA A 1 85 ? 49.255 34.419 -18.558 1.00 63.09 85 ALA A CA 1
ATOM 577 C C . ALA A 1 85 ? 49.311 35.192 -17.226 1.00 63.09 85 ALA A C 1
ATOM 579 O O . ALA A 1 85 ? 49.985 34.733 -16.298 1.00 63.09 85 ALA A O 1
ATOM 580 N N . PRO A 1 86 ? 48.531 36.273 -17.050 1.00 56.38 86 PRO A N 1
ATOM 581 C CA . PRO A 1 86 ? 48.158 36.739 -15.723 1.00 56.38 86 PRO A CA 1
ATOM 582 C C . PRO A 1 86 ? 46.878 36.038 -15.232 1.00 56.38 86 PRO A C 1
ATOM 584 O O . PRO A 1 86 ? 45.765 36.311 -15.670 1.00 56.38 86 PRO A O 1
ATOM 587 N N . GLU A 1 87 ? 47.117 35.087 -14.329 1.00 52.78 87 GLU A N 1
ATOM 588 C CA . GLU A 1 87 ? 46.516 34.967 -12.993 1.00 52.78 87 GLU A CA 1
ATOM 589 C C . GLU A 1 87 ? 44.980 34.978 -12.851 1.00 52.78 87 GLU A C 1
ATOM 591 O O . GLU A 1 87 ? 44.295 35.994 -12.928 1.00 52.78 87 GLU A O 1
ATOM 596 N N . SER A 1 88 ? 44.440 33.802 -12.517 1.00 58.31 88 SER A N 1
ATOM 597 C CA . SER A 1 88 ? 43.098 33.658 -11.953 1.00 58.31 88 SER A CA 1
ATOM 598 C C . SER A 1 88 ? 43.097 34.071 -10.479 1.00 58.31 88 SER A C 1
ATOM 600 O O . SER A 1 88 ? 43.770 33.434 -9.670 1.00 58.31 88 SER A O 1
ATOM 602 N N . ALA A 1 89 ? 42.276 35.058 -10.112 1.00 57.44 89 ALA A N 1
ATOM 603 C CA . ALA A 1 89 ? 41.893 35.324 -8.725 1.00 57.44 89 ALA A CA 1
ATOM 604 C C . ALA A 1 89 ? 40.360 35.199 -8.546 1.00 57.44 89 ALA A C 1
ATOM 606 O O . ALA A 1 89 ? 39.604 35.503 -9.471 1.00 57.44 89 ALA A O 1
ATOM 607 N N . PRO A 1 90 ? 39.882 34.702 -7.389 1.00 51.91 90 PRO A N 1
ATOM 608 C CA . PRO A 1 90 ? 38.554 34.113 -7.235 1.00 51.91 90 PRO A CA 1
ATOM 609 C C . PRO A 1 90 ? 37.474 35.159 -6.922 1.00 51.91 90 PRO A C 1
ATOM 611 O O . PRO A 1 90 ? 37.577 35.892 -5.939 1.00 51.91 90 PRO A O 1
ATOM 614 N N . ALA A 1 91 ? 36.380 35.181 -7.688 1.00 53.97 91 ALA A N 1
ATOM 615 C CA . ALA A 1 91 ? 35.191 35.949 -7.320 1.00 53.97 91 ALA A CA 1
ATOM 616 C C . ALA A 1 91 ? 34.296 35.134 -6.366 1.00 53.97 91 ALA A C 1
ATOM 618 O O . ALA A 1 91 ? 33.621 34.182 -6.750 1.00 53.97 91 ALA A O 1
ATOM 619 N N . ALA A 1 92 ? 34.405 35.528 -5.099 1.00 56.53 92 ALA A N 1
ATOM 620 C CA . ALA A 1 92 ? 33.575 35.317 -3.917 1.00 56.53 92 ALA A CA 1
ATOM 621 C C . ALA A 1 92 ? 32.232 34.562 -4.040 1.00 56.53 92 ALA A C 1
ATOM 623 O O . ALA A 1 92 ? 31.341 34.892 -4.819 1.00 56.53 92 ALA A O 1
ATOM 624 N N . ARG A 1 93 ? 32.059 33.623 -3.101 1.00 51.31 93 ARG A N 1
ATOM 625 C CA . ARG A 1 93 ? 30.768 33.081 -2.668 1.00 51.31 93 ARG A CA 1
ATOM 626 C C . ARG A 1 93 ? 29.985 34.138 -1.873 1.00 51.31 93 ARG A C 1
ATOM 628 O O . ARG A 1 93 ? 30.575 34.855 -1.072 1.00 51.31 93 ARG A O 1
ATOM 635 N N . SER A 1 94 ? 28.663 34.077 -2.022 1.00 46.28 94 SER A N 1
ATOM 636 C CA . SER A 1 94 ? 27.628 34.414 -1.032 1.00 46.28 94 SER A CA 1
ATOM 637 C C . SER A 1 94 ? 27.447 35.876 -0.608 1.00 46.28 94 SER A C 1
ATOM 639 O O . SER A 1 94 ? 28.164 36.389 0.242 1.00 46.28 94 SER A O 1
ATOM 641 N N . SER A 1 95 ? 26.337 36.465 -1.061 1.00 48.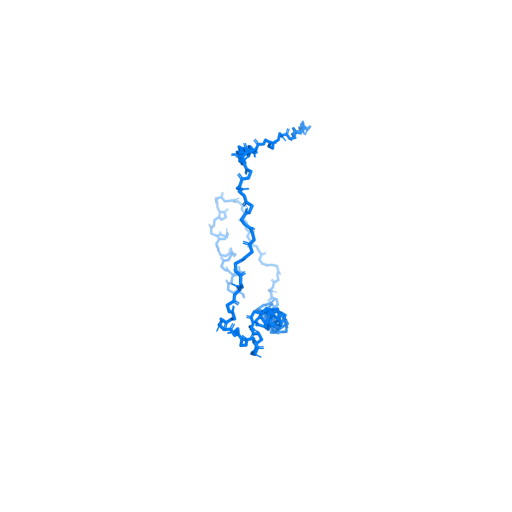50 95 SER A N 1
ATOM 642 C CA . SER A 1 95 ? 25.503 37.316 -0.205 1.00 48.50 95 SER A CA 1
ATOM 643 C C . SER A 1 95 ? 24.044 37.189 -0.655 1.00 48.50 95 SER A C 1
ATOM 645 O O . SER A 1 95 ? 23.598 37.840 -1.596 1.00 48.50 95 SER A O 1
ATOM 647 N N . GLU A 1 96 ? 23.326 36.254 -0.035 1.00 51.97 96 GLU A N 1
ATOM 648 C CA . GLU A 1 96 ? 21.868 36.167 -0.101 1.00 51.97 96 GLU A CA 1
ATOM 649 C C . GLU A 1 96 ? 21.322 37.131 0.960 1.00 51.97 96 GLU A C 1
ATOM 651 O O . GLU A 1 96 ? 21.461 36.906 2.162 1.00 51.97 96 GLU A O 1
ATOM 656 N N . GLU A 1 97 ? 20.802 38.269 0.506 1.00 56.59 97 GLU A N 1
ATOM 657 C CA . GLU A 1 97 ? 20.292 39.350 1.352 1.00 56.59 97 GLU A CA 1
ATOM 658 C C . GLU A 1 97 ? 18.823 39.083 1.761 1.00 56.59 97 GLU A C 1
ATOM 660 O O . GLU A 1 97 ? 18.015 38.654 0.928 1.00 56.59 97 GLU A O 1
ATOM 665 N N . PRO A 1 98 ? 18.438 39.317 3.034 1.00 52.34 98 PRO A N 1
ATOM 666 C CA . PRO A 1 98 ? 17.183 38.832 3.598 1.00 52.34 98 PRO A CA 1
ATOM 667 C C . PRO A 1 98 ? 16.000 39.725 3.208 1.00 52.34 98 PRO A C 1
ATOM 669 O O . PRO A 1 98 ? 15.969 40.921 3.505 1.00 52.34 98 PRO A O 1
ATOM 672 N N . ARG A 1 99 ? 14.949 39.141 2.618 1.00 56.38 99 ARG A N 1
ATOM 673 C CA . ARG A 1 99 ? 13.668 39.846 2.452 1.00 56.38 99 ARG A CA 1
ATOM 674 C C . ARG A 1 99 ? 12.852 39.754 3.739 1.00 56.38 99 ARG A C 1
ATOM 676 O O . ARG A 1 99 ? 12.416 38.684 4.153 1.00 56.38 99 ARG A O 1
ATOM 683 N N . LYS A 1 100 ? 12.679 40.919 4.366 1.00 46.88 100 LYS A N 1
ATOM 684 C CA . LYS A 1 100 ? 11.919 41.171 5.595 1.00 46.88 100 LYS A CA 1
ATOM 685 C C . LYS A 1 100 ? 10.513 40.555 5.551 1.00 46.88 100 LYS A C 1
ATOM 687 O O . LYS A 1 100 ? 9.722 40.887 4.672 1.00 46.88 100 LYS A O 1
ATOM 692 N N . ALA A 1 101 ? 10.185 39.737 6.551 1.00 51.03 101 ALA A N 1
ATOM 693 C CA . ALA A 1 101 ? 8.813 39.343 6.854 1.00 51.03 101 ALA A CA 1
ATOM 694 C C . ALA A 1 101 ? 8.116 40.488 7.608 1.00 51.03 101 ALA A C 1
ATOM 696 O O . ALA A 1 101 ? 8.506 40.850 8.720 1.00 51.03 101 ALA A O 1
ATOM 697 N N . GLY A 1 102 ? 7.118 41.089 6.965 1.00 46.75 102 GLY A N 1
ATOM 698 C CA . GLY A 1 102 ? 6.272 42.125 7.540 1.00 46.75 102 GLY A CA 1
ATOM 699 C C . GLY A 1 102 ? 5.229 41.557 8.506 1.00 46.75 102 GLY A C 1
ATOM 700 O O . GLY A 1 102 ? 4.520 40.616 8.172 1.00 46.75 102 GLY A O 1
ATOM 701 N N . VAL A 1 103 ? 5.192 42.167 9.694 1.00 52.62 103 VAL A N 1
ATOM 702 C CA . VAL A 1 103 ? 4.019 42.622 10.466 1.00 52.62 103 VAL A CA 1
ATOM 703 C C . VAL A 1 103 ? 2.831 41.654 10.589 1.00 52.62 103 VAL A C 1
ATOM 705 O O . VAL A 1 103 ? 2.045 41.471 9.665 1.00 52.62 103 VAL A O 1
ATOM 708 N N . ARG A 1 104 ? 2.656 41.119 11.806 1.00 42.53 104 ARG A N 1
ATOM 709 C CA . ARG A 1 104 ? 1.400 40.527 12.290 1.00 42.53 104 ARG A CA 1
ATOM 710 C C . ARG A 1 104 ? 0.423 41.636 12.700 1.00 42.53 104 ARG A C 1
ATOM 712 O O . ARG A 1 104 ? 0.838 42.571 13.383 1.00 42.53 104 ARG A O 1
ATOM 719 N N . ALA A 1 105 ? -0.838 41.475 12.308 1.00 55.31 105 ALA A N 1
ATOM 720 C CA . ALA A 1 105 ? -2.012 42.086 12.930 1.00 55.31 105 ALA A CA 1
ATOM 721 C C . ALA A 1 105 ? -2.700 41.042 13.820 1.00 55.31 105 ALA A C 1
ATOM 723 O O . ALA A 1 105 ? -2.585 39.838 13.481 1.00 55.31 105 ALA A O 1
#

Radius of gyration: 35.4 Å; chains: 1; bounding box: 80×47×72 Å